Protein AF-A0A528HYB9-F1 (afdb_monomer_lite)

Structure (mmCIF, N/CA/C/O backbone):
data_AF-A0A528HYB9-F1
#
_entry.id   AF-A0A528HYB9-F1
#
loop_
_atom_site.group_PDB
_atom_site.id
_atom_site.type_symbol
_atom_site.label_atom_id
_atom_site.label_alt_id
_atom_site.label_comp_id
_atom_site.label_asym_id
_atom_site.label_entity_id
_atom_site.label_seq_id
_atom_site.pdbx_PDB_ins_code
_atom_site.Cartn_x
_atom_site.Cartn_y
_atom_site.Cartn_z
_atom_site.occupancy
_atom_site.B_iso_or_equiv
_atom_site.auth_seq_id
_atom_site.auth_comp_id
_atom_site.auth_asym_id
_atom_site.auth_atom_id
_atom_site.pdbx_PDB_model_num
ATOM 1 N N . ALA A 1 1 ? -0.956 10.270 -4.179 1.00 74.12 1 ALA A N 1
ATOM 2 C CA . ALA A 1 1 ? -0.539 8.974 -4.770 1.00 74.12 1 ALA A CA 1
ATOM 3 C C . ALA A 1 1 ? 0.519 9.146 -5.865 1.00 74.12 1 ALA A C 1
ATOM 5 O O . ALA A 1 1 ? 1.558 8.509 -5.765 1.00 74.12 1 ALA A O 1
ATOM 6 N N . MET A 1 2 ? 0.310 10.033 -6.850 1.00 81.62 2 MET A N 1
ATOM 7 C CA . MET A 1 2 ? 1.263 10.279 -7.949 1.00 81.62 2 MET A CA 1
ATOM 8 C C . MET A 1 2 ? 2.671 10.672 -7.475 1.00 81.62 2 MET A C 1
ATOM 10 O O . MET A 1 2 ? 3.641 10.051 -7.893 1.00 81.62 2 MET A O 1
ATOM 14 N N . ALA A 1 3 ? 2.786 11.638 -6.555 1.00 83.50 3 ALA A N 1
ATOM 15 C CA . ALA A 1 3 ? 4.084 12.037 -6.003 1.00 83.50 3 ALA A CA 1
ATOM 16 C C . ALA A 1 3 ? 4.825 10.857 -5.348 1.00 83.50 3 ALA A C 1
ATOM 18 O O . ALA A 1 3 ? 5.999 10.645 -5.628 1.00 83.50 3 ALA A O 1
ATOM 19 N N . LYS A 1 4 ? 4.120 10.034 -4.554 1.00 83.31 4 LYS A N 1
ATOM 20 C CA . LYS A 1 4 ? 4.694 8.820 -3.956 1.00 83.31 4 LYS A CA 1
ATOM 21 C C . LYS A 1 4 ? 5.158 7.840 -5.034 1.00 83.31 4 LYS A C 1
ATOM 23 O O . LYS A 1 4 ? 6.285 7.388 -4.972 1.00 83.31 4 LYS A O 1
ATOM 28 N N . ALA A 1 5 ? 4.337 7.562 -6.048 1.00 84.12 5 ALA A N 1
ATOM 29 C CA . ALA A 1 5 ? 4.722 6.666 -7.140 1.00 84.12 5 ALA A CA 1
ATOM 30 C C . ALA A 1 5 ? 5.989 7.145 -7.875 1.00 84.12 5 ALA A C 1
ATOM 32 O O . ALA A 1 5 ? 6.865 6.339 -8.179 1.00 84.12 5 ALA A O 1
ATOM 33 N N . LEU A 1 6 ? 6.118 8.456 -8.111 1.00 87.56 6 LEU A N 1
ATOM 34 C CA . LEU A 1 6 ? 7.319 9.042 -8.709 1.00 87.56 6 LEU A CA 1
ATOM 35 C C . LEU A 1 6 ? 8.544 8.906 -7.792 1.00 87.56 6 LEU A C 1
ATOM 37 O O . LEU A 1 6 ? 9.625 8.561 -8.267 1.00 87.56 6 LEU A O 1
ATOM 41 N N . MET A 1 7 ? 8.375 9.145 -6.488 1.00 91.31 7 MET A N 1
ATOM 42 C CA . MET A 1 7 ? 9.441 8.981 -5.495 1.00 91.31 7 MET A CA 1
ATOM 43 C C . MET A 1 7 ? 9.902 7.526 -5.391 1.00 91.31 7 MET A C 1
ATOM 45 O O . MET A 1 7 ? 11.100 7.278 -5.430 1.00 91.31 7 MET A O 1
ATOM 49 N N . GLU A 1 8 ? 8.979 6.566 -5.348 1.00 89.00 8 GLU A N 1
ATOM 50 C CA . GLU A 1 8 ? 9.296 5.130 -5.324 1.00 89.00 8 GLU A CA 1
ATOM 51 C C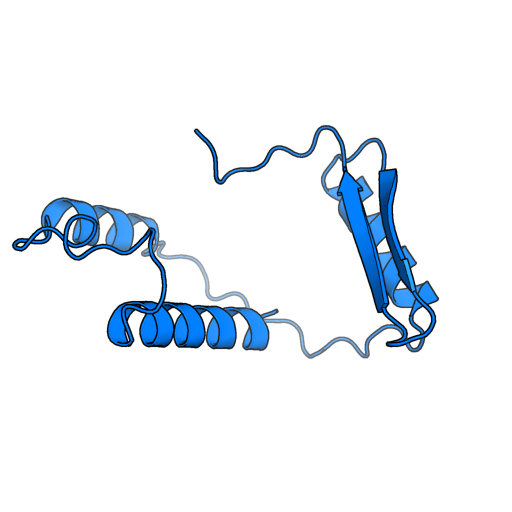 . GLU A 1 8 ? 10.039 4.704 -6.601 1.00 89.00 8 GLU A C 1
ATOM 53 O O . GLU A 1 8 ? 11.020 3.966 -6.536 1.00 89.00 8 GLU A O 1
ATOM 58 N N . ALA A 1 9 ? 9.645 5.224 -7.772 1.00 85.62 9 ALA A N 1
ATOM 59 C CA . ALA A 1 9 ? 10.355 4.965 -9.027 1.00 85.62 9 ALA A CA 1
ATOM 60 C C . ALA A 1 9 ? 11.780 5.547 -9.026 1.00 85.62 9 ALA A C 1
ATOM 62 O O . ALA A 1 9 ? 12.713 4.912 -9.526 1.00 85.62 9 ALA A O 1
ATOM 63 N N . ALA A 1 10 ? 11.967 6.744 -8.463 1.00 86.81 10 ALA A N 1
ATOM 64 C CA . ALA A 1 10 ? 13.289 7.337 -8.288 1.00 86.81 10 ALA A CA 1
ATOM 65 C C . ALA A 1 10 ? 14.135 6.521 -7.296 1.00 86.81 10 ALA A C 1
ATOM 67 O O . ALA A 1 10 ? 15.276 6.178 -7.610 1.00 86.81 10 ALA A O 1
ATOM 68 N N . GLN A 1 11 ? 13.556 6.146 -6.151 1.00 87.06 11 GLN A N 1
ATOM 69 C CA . GLN A 1 11 ? 14.202 5.333 -5.124 1.00 87.06 11 GLN A CA 1
ATOM 70 C C . GLN A 1 11 ? 14.650 3.985 -5.693 1.00 87.06 11 GLN A C 1
ATOM 72 O O . GLN A 1 11 ? 15.820 3.644 -5.562 1.00 87.06 11 GLN A O 1
ATOM 77 N N . ALA A 1 12 ? 13.783 3.270 -6.416 1.00 80.81 12 ALA A N 1
ATOM 78 C CA . ALA A 1 12 ? 14.125 1.992 -7.039 1.00 80.81 12 ALA A CA 1
ATOM 79 C C . ALA A 1 12 ? 15.338 2.100 -7.984 1.00 80.81 12 ALA A C 1
ATOM 81 O O . ALA A 1 12 ? 16.218 1.238 -7.966 1.00 80.81 12 ALA A O 1
ATOM 82 N N . ARG A 1 13 ? 15.432 3.179 -8.777 1.00 82.50 13 ARG A N 1
ATOM 83 C CA . ARG A 1 13 ? 16.572 3.412 -9.686 1.00 82.50 13 ARG A CA 1
ATOM 84 C C . ARG A 1 13 ? 17.856 3.739 -8.930 1.00 82.50 13 ARG A C 1
ATOM 86 O O . ARG A 1 13 ? 18.902 3.198 -9.274 1.00 82.50 13 ARG A O 1
ATOM 93 N N . VAL A 1 14 ? 17.785 4.598 -7.913 1.00 84.44 14 VAL A N 1
ATOM 94 C CA . VAL A 1 14 ? 18.946 4.929 -7.071 1.00 84.44 14 VAL A CA 1
ATOM 95 C C . VAL A 1 14 ? 19.452 3.681 -6.354 1.00 84.44 14 VAL A C 1
ATOM 97 O O . VAL A 1 14 ? 20.649 3.415 -6.370 1.00 84.44 14 VAL A O 1
ATOM 100 N N . THR A 1 15 ? 18.550 2.875 -5.794 1.00 76.69 15 THR A N 1
ATOM 101 C CA . THR A 1 15 ? 18.891 1.612 -5.134 1.00 76.69 15 THR A CA 1
ATOM 102 C C . THR A 1 15 ? 19.573 0.630 -6.090 1.00 76.69 15 THR A C 1
ATOM 104 O O . THR A 1 15 ? 20.587 0.043 -5.715 1.00 76.69 15 THR A O 1
ATOM 107 N N . ALA A 1 16 ? 19.076 0.493 -7.325 1.00 72.50 16 ALA A N 1
ATOM 108 C CA . ALA A 1 16 ? 19.701 -0.354 -8.342 1.00 72.50 16 ALA A CA 1
ATOM 109 C C . ALA A 1 16 ? 21.111 0.130 -8.730 1.00 72.50 16 ALA A C 1
ATOM 111 O O . ALA A 1 16 ? 22.023 -0.682 -8.860 1.00 72.50 16 ALA A O 1
ATOM 112 N N . LEU A 1 17 ? 21.310 1.445 -8.880 1.00 73.31 17 LEU A N 1
ATOM 113 C CA . LEU A 1 17 ? 22.616 2.032 -9.212 1.00 73.31 17 LEU A CA 1
ATOM 114 C C . LEU A 1 17 ? 23.625 1.928 -8.065 1.00 73.31 17 LEU A C 1
ATOM 116 O O . LEU A 1 17 ? 24.805 1.690 -8.306 1.00 73.31 17 LEU A O 1
ATOM 120 N N . ALA A 1 18 ? 23.168 2.116 -6.828 1.00 75.38 18 ALA A N 1
ATOM 121 C CA . ALA A 1 18 ? 24.019 2.084 -5.645 1.00 75.38 18 ALA A CA 1
ATOM 122 C C . ALA A 1 18 ? 24.452 0.661 -5.252 1.00 75.38 18 ALA A C 1
ATOM 124 O O . ALA A 1 18 ? 25.330 0.518 -4.406 1.00 75.38 18 ALA A O 1
ATOM 125 N N . GLY A 1 19 ? 23.824 -0.385 -5.811 1.00 65.75 19 GLY A N 1
ATOM 126 C CA . GLY A 1 19 ? 24.069 -1.776 -5.413 1.00 65.75 19 GLY A CA 1
ATOM 127 C C . GLY A 1 19 ? 23.774 -2.035 -3.930 1.00 65.75 19 GLY A C 1
ATOM 128 O O . GLY A 1 19 ? 24.332 -2.948 -3.337 1.00 65.75 19 GLY A O 1
ATOM 129 N N . ALA A 1 20 ? 22.935 -1.197 -3.314 1.00 60.03 20 ALA A N 1
ATOM 130 C CA . ALA A 1 20 ? 22.795 -1.100 -1.861 1.00 60.03 20 ALA A CA 1
ATOM 131 C C . ALA A 1 20 ? 21.885 -2.175 -1.242 1.00 60.03 20 ALA A C 1
ATOM 133 O O . ALA A 1 20 ? 21.642 -2.137 -0.036 1.00 60.03 20 ALA A O 1
ATOM 134 N N . ARG A 1 21 ? 21.356 -3.115 -2.038 1.00 55.97 21 ARG A N 1
ATOM 135 C CA . ARG A 1 21 ? 20.656 -4.285 -1.502 1.00 55.97 21 ARG A CA 1
ATOM 136 C C . ARG A 1 21 ? 21.393 -5.569 -1.840 1.00 55.97 21 ARG A C 1
ATOM 138 O O . ARG A 1 21 ? 21.785 -5.796 -2.978 1.00 55.97 21 ARG A O 1
ATOM 145 N N . GLU A 1 22 ? 21.476 -6.431 -0.839 1.00 55.78 22 GLU A N 1
ATOM 146 C CA . GLU A 1 22 ? 22.094 -7.754 -0.907 1.00 55.78 22 GLU A CA 1
ATOM 147 C C . GLU A 1 22 ? 21.276 -8.748 -1.759 1.00 55.78 22 GLU A C 1
ATOM 149 O O . GLU A 1 22 ? 21.826 -9.719 -2.265 1.00 55.78 22 GLU A O 1
ATOM 154 N N . ASP A 1 23 ? 19.981 -8.479 -1.993 1.00 57.09 23 ASP A N 1
ATOM 155 C CA . ASP A 1 23 ? 19.124 -9.227 -2.931 1.00 57.09 23 ASP A CA 1
ATOM 156 C C . ASP A 1 23 ? 19.267 -8.760 -4.395 1.00 57.09 23 ASP A C 1
ATOM 158 O O . ASP A 1 23 ? 18.932 -9.501 -5.319 1.00 57.09 23 ASP A O 1
ATOM 162 N N . ILE A 1 24 ? 19.844 -7.574 -4.626 1.00 53.16 24 ILE A N 1
ATOM 163 C CA . ILE A 1 24 ? 20.253 -7.069 -5.944 1.00 53.16 24 ILE A CA 1
ATOM 164 C C . ILE A 1 24 ? 21.753 -7.337 -6.092 1.00 53.16 24 ILE A C 1
ATOM 166 O O . ILE A 1 24 ? 22.583 -6.442 -6.241 1.00 53.16 24 ILE A O 1
ATOM 170 N N . THR A 1 25 ? 22.132 -8.611 -6.038 1.00 52.22 25 THR A N 1
ATOM 171 C CA . THR A 1 25 ? 23.462 -8.994 -6.513 1.00 52.22 25 THR A CA 1
ATOM 172 C C . THR A 1 25 ? 23.537 -8.738 -8.017 1.00 52.22 25 THR A C 1
ATOM 174 O O . THR A 1 25 ? 22.536 -8.792 -8.733 1.00 52.22 25 THR A O 1
ATOM 177 N N . ARG A 1 26 ? 24.748 -8.535 -8.542 1.00 49.94 26 ARG A N 1
ATOM 178 C CA . ARG A 1 26 ? 25.031 -8.552 -9.989 1.00 49.94 26 ARG A CA 1
ATOM 179 C C . ARG A 1 26 ? 24.452 -9.796 -10.705 1.00 49.94 26 ARG A C 1
ATOM 181 O O . ARG A 1 26 ? 24.328 -9.772 -11.915 1.00 49.94 26 ARG A O 1
ATOM 188 N N . ALA A 1 27 ? 24.056 -10.850 -9.983 1.00 52.34 27 ALA A N 1
ATOM 189 C CA . ALA A 1 27 ? 23.346 -12.012 -10.520 1.00 52.34 27 ALA A CA 1
ATOM 190 C C . ALA A 1 27 ? 21.849 -11.767 -10.833 1.00 52.34 27 ALA A C 1
ATOM 192 O O . ALA A 1 27 ? 21.305 -12.431 -11.710 1.00 52.34 27 ALA A O 1
ATOM 193 N N . ALA A 1 28 ? 21.184 -10.816 -10.162 1.00 52.88 28 ALA A N 1
ATOM 194 C CA . ALA A 1 28 ? 19.794 -10.418 -10.447 1.00 52.88 28 ALA A CA 1
ATOM 195 C C . ALA A 1 28 ? 19.676 -9.520 -11.692 1.00 52.88 28 ALA A C 1
ATOM 197 O O . ALA A 1 28 ? 18.602 -9.365 -12.274 1.00 52.88 28 ALA A O 1
ATOM 198 N N . TYR A 1 29 ? 20.800 -8.941 -12.103 1.00 52.41 29 TYR A N 1
ATOM 199 C CA . TYR A 1 29 ? 20.964 -8.221 -13.349 1.00 52.41 29 TYR A CA 1
ATOM 200 C C . TYR A 1 29 ? 21.775 -9.107 -14.299 1.00 52.41 29 TYR A C 1
ATOM 202 O O . TYR A 1 29 ? 23.001 -8.993 -14.307 1.00 52.41 29 TYR A O 1
ATOM 210 N N . PRO A 1 30 ? 21.143 -10.022 -15.065 1.00 56.53 30 PRO A N 1
ATOM 211 C CA . PRO A 1 30 ? 21.886 -10.829 -16.025 1.00 56.53 30 PRO A CA 1
ATOM 212 C C . PRO A 1 30 ? 22.720 -9.894 -16.905 1.00 56.53 30 PRO A C 1
ATOM 214 O O . PRO A 1 30 ? 22.230 -8.837 -17.312 1.00 56.53 30 PRO A O 1
ATOM 217 N N . GLU A 1 31 ? 23.976 -10.265 -17.194 1.00 54.75 31 GLU A N 1
ATOM 218 C CA . GLU A 1 31 ? 24.874 -9.467 -18.052 1.00 54.75 31 GLU A CA 1
ATOM 219 C C . GLU A 1 31 ? 24.180 -9.047 -19.358 1.00 54.75 31 GLU A C 1
ATOM 221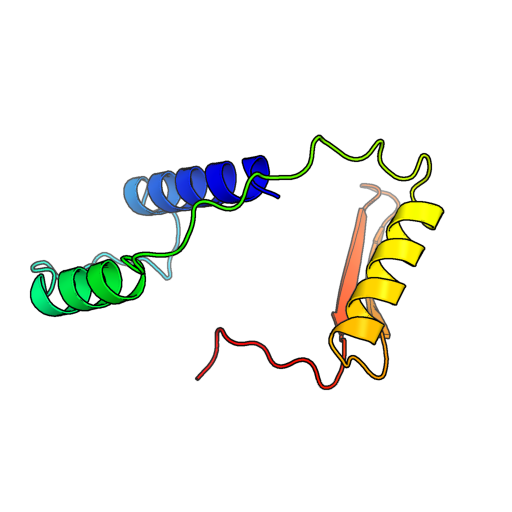 O O . GLU A 1 31 ? 24.510 -8.023 -19.956 1.00 54.75 31 GLU A O 1
ATOM 226 N N . TRP A 1 32 ? 23.195 -9.845 -19.777 1.00 52.72 32 TRP A N 1
ATOM 227 C CA . TRP A 1 32 ? 22.305 -9.607 -20.891 1.00 52.72 32 TRP A CA 1
ATOM 228 C C . TRP A 1 32 ? 20.856 -9.599 -20.409 1.00 52.72 32 TRP A C 1
ATOM 230 O O . TRP A 1 32 ? 20.303 -10.622 -20.015 1.00 52.72 32 TRP A O 1
ATOM 240 N N . TYR A 1 33 ? 20.216 -8.438 -20.481 1.00 62.00 33 TYR A N 1
ATOM 241 C CA . TYR A 1 33 ? 18.772 -8.340 -20.301 1.00 62.00 33 TYR A CA 1
ATOM 242 C C . TYR A 1 33 ? 18.050 -9.026 -21.449 1.00 62.00 33 TYR A C 1
ATOM 244 O O . TYR A 1 33 ? 18.335 -8.728 -22.615 1.00 62.00 33 TYR A O 1
ATOM 252 N N . ASP A 1 34 ? 17.049 -9.846 -21.130 1.00 70.50 34 ASP A N 1
ATOM 253 C CA . ASP A 1 34 ? 16.085 -10.286 -22.127 1.00 70.50 34 ASP A CA 1
ATOM 254 C C . ASP A 1 34 ? 15.240 -9.082 -22.566 1.00 70.50 34 ASP A C 1
ATOM 256 O O . ASP A 1 34 ? 14.279 -8.654 -21.917 1.00 70.50 34 ASP A O 1
ATOM 260 N N . ARG A 1 35 ? 15.657 -8.482 -23.682 1.00 72.12 35 ARG A N 1
ATOM 261 C CA . ARG A 1 35 ? 14.968 -7.342 -24.287 1.00 72.12 35 ARG A CA 1
ATOM 262 C C . ARG A 1 35 ? 13.538 -7.706 -24.687 1.00 72.12 35 ARG A C 1
ATOM 264 O O . ARG A 1 35 ? 12.689 -6.821 -24.671 1.00 72.12 35 ARG A O 1
ATOM 271 N N . VAL A 1 36 ? 13.264 -8.976 -24.990 1.00 76.44 36 VAL A N 1
ATOM 272 C CA . VAL A 1 36 ? 11.934 -9.454 -25.379 1.00 76.44 36 VAL A CA 1
ATOM 273 C C . VAL A 1 36 ? 10.998 -9.490 -24.173 1.00 76.44 36 VAL A C 1
ATOM 275 O O . VAL A 1 36 ? 9.871 -9.004 -24.287 1.00 76.44 36 VAL A O 1
ATOM 278 N N . ASP A 1 37 ? 11.450 -9.971 -23.009 1.00 77.44 37 ASP A N 1
ATOM 279 C CA . ASP A 1 37 ? 10.646 -9.925 -21.772 1.00 77.44 37 ASP A CA 1
ATOM 280 C C . ASP A 1 37 ? 10.354 -8.476 -21.352 1.00 77.44 37 ASP A C 1
ATOM 282 O O . ASP A 1 37 ? 9.205 -8.101 -21.098 1.00 77.44 37 ASP A O 1
ATOM 286 N N . LEU A 1 38 ? 11.376 -7.611 -21.375 1.00 77.00 38 LEU A N 1
ATOM 287 C CA . LEU A 1 38 ? 11.206 -6.192 -21.050 1.00 77.00 38 LEU A CA 1
ATOM 288 C C . LEU A 1 38 ? 10.249 -5.482 -22.013 1.00 77.00 38 LEU A C 1
ATOM 290 O O . LEU A 1 38 ? 9.407 -4.697 -21.571 1.00 77.00 38 LEU A O 1
ATOM 294 N N . ASP A 1 39 ? 10.349 -5.748 -23.314 1.00 80.88 39 ASP A N 1
ATOM 295 C CA . ASP A 1 39 ? 9.442 -5.168 -24.302 1.00 80.88 39 ASP A CA 1
ATOM 296 C C . ASP A 1 39 ? 8.020 -5.718 -24.166 1.00 80.88 39 ASP A C 1
ATOM 298 O O . ASP A 1 39 ? 7.059 -4.964 -24.322 1.00 80.88 39 ASP A O 1
ATOM 302 N N . THR A 1 40 ? 7.865 -6.990 -23.798 1.00 81.56 40 THR A N 1
ATOM 303 C CA . THR A 1 40 ? 6.556 -7.599 -23.521 1.00 81.56 40 THR A CA 1
ATOM 304 C C . THR A 1 40 ? 5.883 -6.932 -22.321 1.00 81.56 40 THR A C 1
ATOM 306 O O . THR A 1 40 ? 4.728 -6.511 -22.425 1.00 81.56 40 THR A O 1
ATOM 309 N N . ARG A 1 41 ? 6.617 -6.709 -21.222 1.00 77.94 41 ARG A N 1
ATOM 310 C CA . ARG A 1 41 ? 6.111 -5.958 -20.058 1.00 77.94 41 ARG A CA 1
ATOM 311 C C . ARG A 1 41 ? 5.802 -4.501 -20.394 1.00 77.94 41 ARG A C 1
ATOM 313 O O . ARG A 1 41 ? 4.782 -3.966 -19.966 1.00 77.94 41 ARG A O 1
ATOM 320 N N . ARG A 1 42 ? 6.647 -3.829 -21.185 1.00 81.56 42 ARG A N 1
ATOM 321 C CA . ARG A 1 42 ? 6.357 -2.457 -21.643 1.00 81.56 42 ARG A CA 1
ATOM 322 C C . ARG A 1 42 ? 5.057 -2.409 -22.431 1.00 81.56 42 ARG A C 1
ATOM 324 O O . ARG A 1 42 ? 4.240 -1.532 -22.173 1.00 81.56 42 ARG A O 1
ATOM 331 N N . ARG A 1 43 ? 4.840 -3.364 -23.338 1.00 80.88 43 ARG A N 1
ATOM 332 C CA . ARG A 1 43 ? 3.597 -3.468 -24.110 1.00 80.88 43 ARG A CA 1
ATOM 333 C C . ARG A 1 43 ? 2.383 -3.728 -23.220 1.00 80.88 43 ARG A C 1
ATOM 335 O O . ARG A 1 43 ? 1.348 -3.128 -23.475 1.00 80.88 43 ARG A O 1
ATOM 342 N N . SER A 1 44 ? 2.498 -4.511 -22.141 1.00 77.00 44 SER A N 1
ATOM 343 C CA . SER A 1 44 ? 1.376 -4.688 -21.201 1.00 77.00 44 SER A CA 1
ATOM 344 C C . SER A 1 44 ? 0.998 -3.408 -20.445 1.00 77.00 44 SER A C 1
ATOM 346 O O . SER A 1 44 ? -0.151 -3.262 -20.039 1.00 77.00 44 SER A O 1
ATOM 348 N N . PHE A 1 45 ? 1.931 -2.461 -20.283 1.00 74.31 45 PHE A N 1
ATOM 349 C CA . PHE A 1 45 ? 1.639 -1.123 -19.747 1.00 74.31 45 PHE A CA 1
ATOM 350 C C . PHE A 1 45 ? 1.212 -0.113 -20.825 1.00 74.31 45 PHE A C 1
ATOM 352 O O . PHE A 1 45 ? 0.654 0.933 -20.496 1.00 74.31 45 PHE A O 1
ATOM 359 N N . GLN A 1 46 ? 1.436 -0.416 -22.106 1.00 73.50 46 GLN A N 1
ATOM 360 C CA . GLN A 1 46 ? 0.932 0.358 -23.242 1.00 73.50 46 GLN A CA 1
ATOM 361 C C . GLN A 1 46 ? -0.515 -0.044 -23.541 1.00 73.50 46 GLN A C 1
ATOM 363 O O . GLN A 1 46 ? -0.827 -0.627 -24.577 1.00 73.50 46 GLN A O 1
ATOM 368 N N . VAL A 1 47 ? -1.423 0.275 -22.625 1.00 60.44 47 VAL A N 1
ATOM 369 C CA . VAL A 1 47 ? -2.852 0.262 -22.941 1.00 60.44 47 VAL A CA 1
ATOM 370 C C . VAL A 1 47 ? -3.159 1.572 -23.677 1.00 60.44 47 VAL A C 1
ATOM 372 O O . VAL A 1 47 ? -2.846 2.636 -23.137 1.00 60.44 47 VAL A O 1
ATOM 375 N N . PRO A 1 48 ? -3.790 1.558 -24.869 1.00 61.09 48 PRO A N 1
ATOM 376 C CA . PRO A 1 48 ? -4.430 2.749 -25.412 1.00 61.09 48 PRO A CA 1
ATOM 377 C C . PRO A 1 48 ? -5.676 3.015 -24.559 1.00 61.09 48 PRO A C 1
ATOM 379 O O . PRO A 1 48 ? -6.786 2.603 -24.882 1.00 61.09 48 PRO A O 1
ATOM 382 N N . GLY A 1 49 ? -5.462 3.595 -23.382 1.00 57.59 49 GLY A N 1
ATOM 383 C CA . GLY A 1 49 ? -6.487 3.864 -22.386 1.00 57.59 49 GLY A CA 1
ATOM 384 C C . GLY A 1 49 ? -6.683 5.362 -22.256 1.00 57.59 49 GLY A C 1
ATOM 385 O O . GLY A 1 49 ? -5.713 6.099 -22.091 1.00 57.59 49 GLY A O 1
ATOM 386 N N . ASN A 1 50 ? -7.937 5.800 -22.350 1.00 62.41 50 ASN A N 1
ATOM 387 C CA . ASN A 1 50 ? -8.358 7.189 -22.190 1.00 62.41 50 ASN A CA 1
ATOM 388 C C . ASN A 1 50 ? -7.630 7.842 -21.012 1.00 62.41 50 ASN A C 1
ATOM 390 O O . ASN A 1 50 ? -7.719 7.352 -19.885 1.00 62.41 50 ASN A O 1
ATOM 394 N N . ALA A 1 51 ? -6.915 8.937 -21.279 1.00 68.94 51 ALA A N 1
ATOM 395 C CA . ALA A 1 51 ? -6.268 9.722 -20.241 1.00 68.94 51 ALA A CA 1
ATOM 396 C C . ALA A 1 51 ? -7.313 10.102 -19.183 1.00 68.94 51 ALA A C 1
ATOM 398 O O . ALA A 1 51 ? -8.225 10.885 -19.445 1.00 68.94 51 ALA A O 1
ATOM 399 N N . ALA A 1 52 ? -7.207 9.509 -17.996 1.00 72.25 52 ALA A N 1
ATOM 400 C CA . ALA A 1 52 ? -8.054 9.867 -16.876 1.00 72.25 52 ALA A CA 1
ATOM 401 C C . ALA A 1 52 ? -7.478 11.129 -16.236 1.00 72.25 52 ALA A C 1
ATOM 403 O O . ALA A 1 52 ? -6.331 11.139 -15.783 1.00 72.25 52 ALA A O 1
ATOM 404 N N . THR A 1 53 ? -8.264 12.202 -16.201 1.00 78.31 53 THR A N 1
ATOM 405 C CA . THR A 1 53 ? -7.897 13.389 -15.435 1.00 78.31 53 THR A CA 1
ATOM 406 C C . THR A 1 53 ? -7.858 13.011 -13.963 1.00 78.31 53 THR A C 1
ATOM 408 O O . THR A 1 53 ? -8.851 12.544 -13.403 1.00 78.31 53 THR A O 1
ATOM 411 N N . LEU A 1 54 ? -6.698 13.197 -13.336 1.00 72.88 54 LEU A N 1
ATOM 412 C CA . LEU A 1 54 ? -6.595 13.061 -11.893 1.00 72.88 54 LEU A CA 1
ATOM 413 C C . LEU A 1 54 ? -7.486 14.134 -11.255 1.00 72.88 54 LEU A C 1
ATOM 415 O O . LEU A 1 54 ? -7.390 15.300 -11.651 1.00 72.88 54 LEU A O 1
ATOM 419 N N . PRO A 1 55 ? -8.360 13.774 -10.302 1.00 71.56 55 PRO A N 1
ATOM 420 C CA . PRO A 1 55 ? -9.117 14.775 -9.572 1.00 71.56 55 PRO A CA 1
ATOM 421 C C . PRO A 1 55 ? -8.141 15.743 -8.896 1.00 71.56 55 PRO A C 1
ATOM 423 O O . PRO A 1 55 ? -7.053 15.338 -8.477 1.00 71.56 55 PRO A O 1
ATOM 426 N N . ALA A 1 56 ? -8.532 17.017 -8.802 1.00 71.75 56 ALA A N 1
ATOM 427 C CA . ALA A 1 56 ? -7.795 17.993 -8.007 1.00 71.75 56 ALA A CA 1
ATOM 428 C C . ALA A 1 56 ? -7.583 17.434 -6.598 1.00 71.75 56 ALA A C 1
ATOM 430 O O . ALA A 1 56 ? -8.444 16.691 -6.114 1.00 71.75 56 ALA A O 1
ATOM 431 N N . ASP A 1 57 ? -6.456 17.777 -5.965 1.00 66.19 57 ASP A N 1
ATOM 432 C CA . ASP A 1 57 ? -6.156 17.343 -4.602 1.00 66.19 57 ASP A CA 1
ATOM 433 C C . ASP A 1 57 ? -7.381 17.610 -3.724 1.00 66.19 57 ASP A C 1
ATOM 435 O O . ASP A 1 57 ? -7.723 18.751 -3.409 1.00 66.19 57 ASP A O 1
ATOM 439 N N . SER A 1 58 ? -8.101 16.540 -3.383 1.00 59.62 58 SER A N 1
ATOM 440 C CA . SER A 1 58 ? -9.234 16.631 -2.482 1.00 59.62 58 SER A CA 1
ATOM 441 C C . SER A 1 58 ? -8.672 17.163 -1.177 1.00 59.62 58 SER A C 1
ATOM 443 O O . SER A 1 58 ? -7.756 16.532 -0.641 1.00 59.62 58 SER A O 1
ATOM 445 N N . VAL A 1 59 ? -9.180 18.306 -0.699 1.00 60.09 59 VAL A N 1
ATOM 446 C CA . VAL A 1 59 ? -8.825 18.864 0.612 1.00 60.09 59 VAL A CA 1
ATOM 447 C C . VAL A 1 59 ? -8.932 17.723 1.612 1.00 60.09 59 VAL A C 1
ATOM 449 O O . VAL A 1 59 ? -10.015 17.196 1.868 1.00 60.09 59 VAL A O 1
ATOM 452 N N . GLY A 1 60 ? -7.765 17.236 2.029 1.00 60.03 60 GLY A N 1
ATOM 453 C CA . GLY A 1 60 ? -7.665 15.964 2.716 1.00 60.03 60 GLY A CA 1
ATOM 454 C C . GLY A 1 60 ? -8.351 16.034 4.077 1.00 60.03 60 GLY A C 1
ATOM 455 O O . GLY A 1 60 ? -8.553 17.125 4.613 1.00 60.03 60 GLY A O 1
ATOM 456 N N . PRO A 1 61 ? -8.671 14.881 4.677 1.00 59.78 61 PRO A N 1
ATOM 457 C CA . PRO A 1 61 ? -9.215 14.849 6.025 1.00 59.78 61 PRO A CA 1
ATOM 458 C C . PRO A 1 61 ? -8.277 15.599 6.990 1.00 59.78 61 PRO A C 1
ATOM 460 O O . PRO A 1 61 ? -7.058 15.396 6.969 1.00 59.78 61 PRO A O 1
ATOM 463 N N . THR A 1 62 ? -8.839 16.501 7.796 1.00 72.44 62 THR A N 1
ATOM 464 C CA . THR A 1 62 ? -8.111 17.482 8.623 1.00 72.44 62 THR A CA 1
ATOM 465 C C . THR A 1 62 ? -7.396 16.866 9.828 1.00 72.44 62 THR A C 1
ATOM 467 O O . THR A 1 62 ? -6.518 17.505 10.401 1.00 72.44 62 THR A O 1
ATOM 470 N N . SER A 1 63 ? -7.712 15.617 10.194 1.00 84.75 63 SER A N 1
ATOM 471 C CA . SER A 1 63 ? -7.110 14.905 11.331 1.00 84.75 63 SER A CA 1
ATOM 472 C C . SER A 1 63 ? -6.666 13.481 10.979 1.00 84.75 63 SER A C 1
ATOM 474 O O . SER A 1 63 ? -7.200 12.855 10.060 1.00 84.75 63 SER A O 1
ATOM 476 N N . GLY A 1 64 ? -5.720 12.929 11.748 1.00 84.25 64 GLY A N 1
ATOM 477 C CA . GLY A 1 64 ? -5.277 11.536 11.600 1.00 84.25 64 GLY A CA 1
ATOM 478 C C . GLY A 1 64 ? -6.423 10.522 11.709 1.00 84.25 64 GLY A C 1
ATOM 479 O O . GLY A 1 64 ? -6.498 9.606 10.896 1.00 84.25 64 GLY A O 1
ATOM 480 N N . ALA A 1 65 ? -7.367 10.744 12.630 1.00 87.88 65 ALA A N 1
ATOM 481 C CA . ALA A 1 65 ? -8.549 9.894 12.797 1.00 87.88 65 ALA A CA 1
ATOM 482 C C . ALA A 1 65 ? -9.430 9.878 11.538 1.00 87.88 65 ALA A C 1
ATOM 484 O O . ALA A 1 65 ? -9.741 8.818 11.006 1.00 87.88 65 ALA A O 1
ATOM 485 N N . SER A 1 66 ? -9.732 11.056 10.981 1.00 86.88 66 SER A N 1
ATOM 486 C CA . SER A 1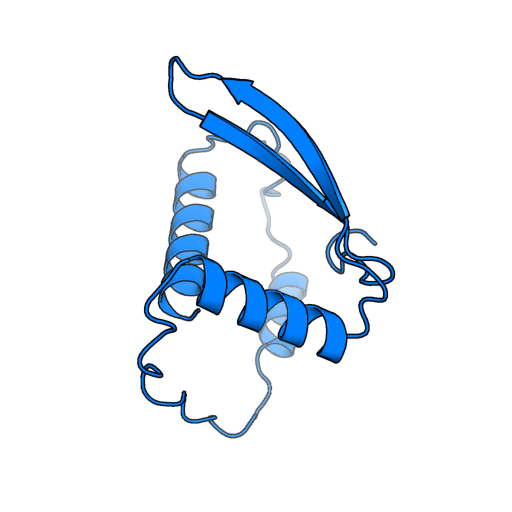 66 ? -10.542 11.154 9.759 1.00 86.88 66 SER A CA 1
ATOM 487 C C . SER A 1 66 ? -9.864 10.517 8.533 1.00 86.88 66 SER A C 1
ATOM 489 O O . SER A 1 66 ? -10.537 9.967 7.660 1.00 86.88 66 SER A O 1
ATOM 491 N N . LYS A 1 67 ? -8.523 10.526 8.477 1.00 85.81 67 LYS A N 1
ATOM 492 C CA . LYS A 1 67 ? -7.756 9.790 7.457 1.00 85.81 67 LYS A CA 1
ATOM 493 C C . LYS A 1 67 ? -7.853 8.281 7.659 1.00 85.81 67 LYS A C 1
ATOM 495 O O . LYS A 1 67 ? -8.035 7.560 6.680 1.00 85.81 67 LYS A O 1
ATOM 500 N N . LEU A 1 68 ? -7.744 7.812 8.901 1.00 90.06 68 LEU A N 1
ATOM 501 C CA . LEU A 1 68 ? -7.875 6.395 9.227 1.00 90.06 68 LEU A CA 1
ATOM 502 C C . LEU A 1 68 ? -9.262 5.869 8.839 1.00 90.06 68 LEU A C 1
ATOM 504 O O . LEU A 1 68 ? -9.347 4.842 8.169 1.00 90.06 68 LEU A O 1
ATOM 508 N N . ASP A 1 69 ? -10.327 6.608 9.147 1.00 90.44 69 ASP A N 1
ATOM 509 C CA . ASP A 1 69 ? -11.694 6.237 8.764 1.00 90.44 69 ASP A CA 1
ATOM 510 C C . ASP A 1 69 ? -11.854 6.103 7.245 1.00 90.44 69 ASP A C 1
ATOM 512 O O . ASP A 1 69 ? -12.430 5.127 6.755 1.00 90.44 69 ASP A O 1
ATOM 516 N N . ALA A 1 70 ? -11.294 7.041 6.475 1.00 88.81 70 ALA A N 1
ATOM 517 C CA . ALA A 1 70 ? -11.312 6.973 5.015 1.00 88.81 70 ALA A CA 1
ATOM 518 C C . ALA A 1 70 ? -10.567 5.733 4.478 1.00 88.81 70 ALA A C 1
ATOM 520 O O . ALA A 1 70 ? -11.022 5.094 3.520 1.00 88.81 70 ALA A O 1
ATOM 521 N N . VAL A 1 71 ? -9.450 5.352 5.110 1.00 89.75 71 VAL A N 1
ATOM 522 C CA . VAL A 1 71 ? -8.706 4.128 4.774 1.00 89.75 71 VAL A CA 1
ATOM 523 C C . VAL A 1 71 ? -9.524 2.883 5.114 1.00 89.75 71 VAL A C 1
ATOM 525 O O . VAL A 1 71 ? -9.655 2.004 4.264 1.00 89.75 71 VAL A O 1
ATOM 528 N N . LEU A 1 72 ? -10.136 2.817 6.298 1.00 92.50 72 LEU A N 1
ATOM 529 C CA . LEU A 1 72 ? -10.977 1.688 6.711 1.00 92.50 72 LEU A CA 1
ATOM 530 C C . LEU A 1 72 ? -12.179 1.499 5.774 1.00 92.50 72 LEU A C 1
ATOM 532 O O . LEU A 1 72 ? -12.484 0.375 5.368 1.00 92.50 72 LEU A O 1
ATOM 536 N N . GLN A 1 73 ? -12.823 2.592 5.358 1.00 92.31 73 GLN A N 1
ATOM 537 C CA . GLN A 1 73 ? -13.890 2.541 4.355 1.00 92.31 73 GLN A CA 1
ATOM 538 C C . GLN A 1 73 ? -13.383 2.029 3.004 1.00 92.31 73 GLN A C 1
ATOM 540 O O . GLN A 1 73 ? -14.073 1.250 2.345 1.00 92.31 73 GLN A O 1
ATOM 545 N N . SER A 1 74 ? -12.182 2.439 2.594 1.00 91.00 74 SER A N 1
ATOM 546 C CA . SER A 1 74 ? -11.567 1.984 1.344 1.00 91.00 74 SER A CA 1
ATOM 547 C C . SER A 1 74 ? -11.223 0.492 1.390 1.00 91.00 74 SER A C 1
ATOM 549 O O . SER A 1 74 ? -11.544 -0.223 0.444 1.00 91.00 74 SER A O 1
ATOM 551 N N . LEU A 1 75 ? -10.669 -0.002 2.504 1.00 92.50 75 LEU A N 1
ATOM 552 C CA . LEU A 1 75 ? -10.412 -1.431 2.721 1.00 92.50 75 LEU A CA 1
ATOM 553 C C . LEU A 1 75 ? -11.707 -2.245 2.634 1.00 92.50 75 LEU A C 1
ATOM 555 O O . LEU A 1 75 ? -11.763 -3.246 1.920 1.00 92.50 75 LEU A O 1
ATOM 559 N N . LYS A 1 76 ? -12.774 -1.773 3.287 1.00 93.38 76 LYS A N 1
ATOM 560 C CA . LYS A 1 76 ? -14.092 -2.414 3.225 1.00 93.38 76 LYS A CA 1
ATOM 561 C C . LYS A 1 76 ? -14.641 -2.461 1.796 1.00 93.38 76 LYS A C 1
ATOM 563 O O . LYS A 1 76 ? -15.126 -3.503 1.366 1.00 93.38 76 LYS A O 1
ATOM 568 N N . ARG A 1 77 ? -14.542 -1.360 1.038 1.00 93.69 77 ARG A N 1
ATOM 569 C CA . ARG A 1 77 ? -14.960 -1.309 -0.380 1.00 93.69 77 ARG A CA 1
ATOM 570 C C . ARG A 1 77 ? -14.134 -2.237 -1.271 1.00 93.69 77 ARG A C 1
ATOM 572 O O . ARG A 1 77 ? -14.677 -2.782 -2.222 1.00 93.69 77 ARG A O 1
ATOM 579 N N . ALA A 1 78 ? -12.857 -2.436 -0.950 1.00 90.88 78 ALA A N 1
ATOM 580 C CA . ALA A 1 78 ? -11.983 -3.383 -1.638 1.00 90.88 78 ALA A CA 1
ATOM 581 C C . ALA A 1 78 ? -12.286 -4.856 -1.294 1.00 90.88 78 ALA A C 1
ATOM 583 O O . ALA A 1 78 ? -11.672 -5.752 -1.867 1.00 90.88 78 ALA A O 1
ATOM 584 N N . GLY A 1 79 ? -13.226 -5.118 -0.378 1.00 94.00 79 GLY A N 1
ATOM 585 C CA . GLY A 1 79 ? -13.634 -6.465 0.014 1.00 94.00 79 GLY A CA 1
ATOM 586 C C . GLY A 1 79 ? -12.922 -7.009 1.251 1.00 94.00 79 GLY A C 1
ATOM 587 O O . GLY A 1 79 ? -13.097 -8.185 1.564 1.00 94.00 79 GLY A O 1
ATOM 588 N N . ALA A 1 80 ? -12.151 -6.187 1.975 1.00 94.44 80 ALA A N 1
ATOM 589 C CA . ALA A 1 80 ? -11.613 -6.594 3.268 1.00 94.44 80 ALA A CA 1
ATOM 590 C C . ALA A 1 80 ? -12.757 -6.854 4.263 1.00 94.44 80 ALA A C 1
ATOM 592 O O . ALA A 1 80 ? -13.666 -6.036 4.424 1.00 94.44 80 ALA A O 1
ATOM 593 N N . GLN A 1 81 ? -12.685 -7.985 4.956 1.00 94.88 81 GLN A N 1
ATOM 594 C CA . GLN A 1 81 ? -13.615 -8.386 6.011 1.00 94.88 81 GLN A CA 1
ATOM 595 C C . GLN A 1 81 ? -13.208 -7.829 7.377 1.00 94.88 81 GLN A C 1
ATOM 597 O O . GLN A 1 81 ? -14.059 -7.614 8.236 1.00 94.88 81 GLN A O 1
ATOM 602 N N . ALA A 1 82 ? -11.913 -7.583 7.572 1.00 93.25 82 ALA A N 1
ATOM 603 C CA . ALA A 1 82 ? -11.365 -7.015 8.793 1.00 93.25 82 ALA A CA 1
ATOM 604 C C . ALA A 1 82 ? -10.113 -6.181 8.492 1.00 93.25 82 ALA A C 1
ATOM 606 O O . ALA A 1 82 ? -9.495 -6.328 7.439 1.00 93.25 82 ALA A O 1
ATOM 607 N N . ALA A 1 83 ? -9.733 -5.333 9.446 1.00 94.06 83 ALA A N 1
ATOM 608 C CA . ALA A 1 83 ? -8.448 -4.644 9.497 1.00 94.06 83 ALA A CA 1
ATOM 609 C C . ALA A 1 83 ? -7.842 -4.900 10.884 1.00 94.06 83 ALA A C 1
ATOM 611 O O . ALA A 1 83 ? -8.243 -4.286 11.870 1.00 94.06 83 ALA A O 1
ATOM 612 N N . LEU A 1 84 ? -6.936 -5.872 10.968 1.00 94.00 84 LEU A N 1
ATOM 613 C CA . LEU A 1 84 ? -6.314 -6.318 12.212 1.00 94.00 84 LEU A CA 1
ATOM 614 C C . LEU A 1 84 ? -4.979 -5.600 12.398 1.00 94.00 84 LEU A C 1
ATOM 616 O O . LEU A 1 84 ? -4.117 -5.661 11.521 1.00 94.00 84 LEU A O 1
ATOM 620 N N . VAL A 1 85 ? -4.800 -4.951 13.544 1.00 94.19 85 VAL A N 1
ATOM 621 C CA . VAL A 1 85 ? -3.541 -4.299 13.917 1.00 94.19 85 VAL A CA 1
ATOM 622 C C . VAL A 1 85 ? -2.798 -5.213 14.880 1.00 94.19 85 VAL A C 1
ATOM 624 O O . VAL A 1 85 ? -3.314 -5.546 15.944 1.00 94.19 85 VAL A O 1
ATOM 627 N N . VAL A 1 86 ? -1.590 -5.616 14.501 1.00 95.00 86 VAL A N 1
ATOM 628 C CA . VAL A 1 86 ? -0.688 -6.413 15.333 1.00 95.00 86 VAL A CA 1
ATOM 629 C C . VAL A 1 86 ? 0.481 -5.519 15.746 1.00 95.00 86 VAL A C 1
ATOM 631 O O . VAL A 1 86 ? 1.310 -5.194 14.893 1.00 95.00 86 VAL A O 1
ATOM 634 N N . PRO A 1 87 ? 0.562 -5.091 17.016 1.00 94.88 87 PRO A N 1
ATOM 635 C CA . PRO A 1 87 ? 1.715 -4.351 17.516 1.00 94.88 87 PRO A CA 1
ATOM 636 C C . PRO A 1 87 ? 2.971 -5.223 17.444 1.00 94.88 87 PRO A C 1
ATOM 638 O O . PRO A 1 87 ? 2.957 -6.371 17.887 1.00 94.88 87 PRO A O 1
ATOM 641 N N . LEU A 1 88 ? 4.045 -4.691 16.863 1.00 95.31 88 LEU A N 1
ATOM 642 C CA . LEU A 1 88 ? 5.348 -5.356 16.772 1.00 95.31 88 LEU A CA 1
ATOM 643 C C . LEU A 1 88 ? 6.382 -4.708 17.693 1.00 95.31 88 LEU A C 1
ATOM 645 O O . LEU A 1 88 ? 7.259 -5.397 18.206 1.00 95.31 88 LEU A O 1
ATOM 649 N N . HIS A 1 89 ? 6.289 -3.394 17.888 1.00 94.69 89 HIS A N 1
ATOM 650 C CA . HIS A 1 89 ? 7.172 -2.641 18.766 1.00 94.69 89 HIS A CA 1
ATOM 651 C C . HIS A 1 89 ? 6.480 -1.366 19.244 1.00 94.69 89 HIS A C 1
ATOM 653 O O . HIS A 1 89 ? 5.774 -0.735 18.462 1.00 94.69 89 HIS A O 1
ATOM 659 N N . SER A 1 90 ? 6.731 -1.003 20.497 1.00 94.25 90 SER A N 1
ATOM 660 C CA . SER A 1 90 ? 6.321 0.252 21.119 1.00 94.25 90 SER A CA 1
ATOM 661 C C . SER A 1 90 ? 7.485 0.713 21.989 1.00 94.25 90 SER A C 1
ATOM 663 O O . SER A 1 90 ? 7.967 -0.053 22.832 1.00 94.25 90 SER A O 1
ATOM 665 N N . SER A 1 91 ? 7.981 1.920 21.738 1.00 93.56 91 SER A N 1
ATOM 666 C CA . SER A 1 91 ? 9.024 2.557 22.537 1.00 93.56 91 SER A CA 1
ATOM 667 C C . SER A 1 91 ? 8.721 4.036 22.681 1.00 93.56 91 SER A C 1
ATOM 669 O O . SER A 1 91 ? 8.250 4.667 21.742 1.00 93.56 91 SER A O 1
ATOM 671 N N . THR A 1 92 ? 9.031 4.583 23.853 1.00 91.94 92 THR A N 1
ATOM 672 C CA . THR A 1 92 ? 8.980 6.022 24.133 1.00 91.94 92 THR A CA 1
ATOM 673 C C . THR A 1 92 ? 10.346 6.698 23.972 1.00 91.94 92 THR A C 1
ATOM 675 O O . THR A 1 92 ? 10.446 7.908 24.158 1.00 91.94 92 THR A O 1
ATOM 678 N N . ASP A 1 93 ? 11.403 5.933 23.668 1.00 89.12 93 ASP A N 1
ATOM 679 C CA . ASP A 1 93 ? 12.755 6.443 23.412 1.00 89.12 93 ASP A CA 1
ATOM 680 C C . ASP A 1 93 ? 13.531 5.536 22.424 1.00 89.12 93 ASP A C 1
ATOM 682 O O . ASP A 1 93 ? 13.997 4.457 22.809 1.00 89.12 93 ASP A O 1
ATOM 686 N N . PRO A 1 94 ? 13.650 5.913 21.135 1.00 85.31 94 PRO A N 1
ATOM 687 C CA . PRO A 1 94 ? 12.877 6.965 20.467 1.00 85.31 94 PRO A CA 1
ATOM 688 C C . PRO A 1 94 ? 11.377 6.627 20.434 1.00 85.31 94 PRO A C 1
ATOM 690 O O . PRO A 1 94 ? 11.012 5.453 20.456 1.00 85.31 94 PRO A O 1
ATOM 693 N N . ASP A 1 95 ? 10.523 7.651 20.345 1.00 92.62 95 ASP A N 1
ATOM 694 C CA . ASP A 1 95 ? 9.063 7.500 20.225 1.00 92.62 95 ASP A CA 1
ATOM 695 C C . ASP A 1 95 ? 8.691 6.860 18.875 1.00 92.62 95 ASP A C 1
ATOM 697 O O . ASP A 1 95 ? 8.606 7.534 17.842 1.00 92.62 95 ASP A O 1
ATOM 701 N N . ILE A 1 96 ? 8.584 5.528 18.864 1.00 94.62 96 ILE A N 1
ATOM 702 C CA . ILE A 1 96 ? 8.365 4.720 17.663 1.00 94.62 96 ILE A CA 1
ATOM 703 C C . ILE A 1 96 ? 7.374 3.598 17.965 1.00 94.62 96 ILE A C 1
ATOM 705 O O . ILE A 1 96 ? 7.621 2.705 18.775 1.00 94.62 96 ILE A O 1
ATOM 709 N N . GLU A 1 97 ? 6.302 3.585 17.179 1.00 93.94 97 GLU A N 1
ATOM 710 C CA . GLU A 1 97 ? 5.322 2.507 17.121 1.00 93.94 97 GLU A CA 1
ATOM 711 C C . GLU A 1 97 ? 5.457 1.755 15.794 1.00 93.94 97 GLU A C 1
ATOM 713 O O . GLU A 1 97 ? 5.346 2.339 14.710 1.00 93.94 97 GLU A O 1
ATOM 718 N N . ILE A 1 98 ? 5.676 0.442 15.861 1.00 94.81 98 ILE A N 1
ATOM 719 C CA . ILE A 1 98 ? 5.728 -0.436 14.689 1.00 94.81 98 ILE A CA 1
ATOM 720 C C . ILE A 1 98 ? 4.555 -1.396 14.770 1.00 94.81 98 ILE A C 1
ATOM 722 O O . ILE A 1 98 ? 4.430 -2.177 15.713 1.00 94.81 98 ILE A O 1
ATOM 726 N N . VAL A 1 99 ? 3.716 -1.380 13.740 1.00 95.62 99 VAL A N 1
ATOM 727 C CA . VAL A 1 99 ? 2.548 -2.252 13.637 1.00 95.62 99 VAL A CA 1
ATOM 728 C C . VAL A 1 99 ? 2.557 -3.013 12.319 1.00 95.62 99 VAL A C 1
ATOM 730 O O . VAL A 1 99 ? 2.976 -2.500 11.281 1.00 95.62 99 VAL A O 1
ATOM 733 N N . ARG A 1 100 ? 2.029 -4.235 12.343 1.00 93.88 100 ARG A N 1
ATOM 734 C CA . ARG A 1 100 ? 1.649 -4.985 11.149 1.00 93.88 100 ARG A CA 1
ATOM 735 C C . ARG A 1 100 ? 0.140 -4.900 10.973 1.00 93.88 100 ARG A C 1
ATOM 737 O O . ARG A 1 100 ? -0.615 -5.307 11.852 1.00 93.88 100 ARG A O 1
ATOM 744 N N . LEU A 1 101 ? -0.292 -4.403 9.820 1.00 92.31 101 LEU A N 1
ATOM 745 C CA . LEU A 1 101 ? -1.695 -4.405 9.420 1.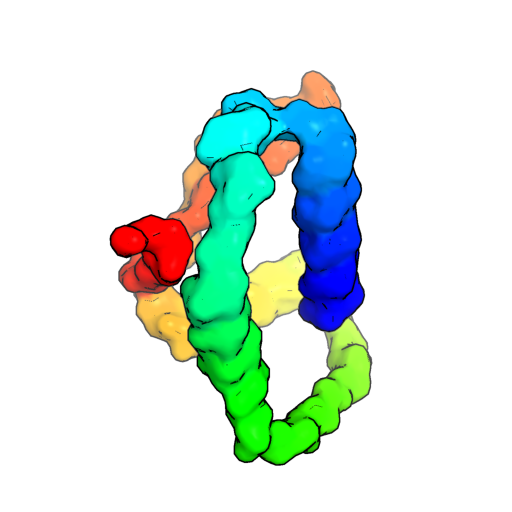00 92.31 101 LEU A CA 1
ATOM 746 C C . LEU A 1 101 ? -1.995 -5.668 8.604 1.00 92.31 101 LEU A C 1
ATOM 748 O O . LEU A 1 101 ? -1.297 -5.955 7.633 1.00 92.31 101 LEU A O 1
ATOM 752 N N . VAL A 1 102 ? -3.041 -6.403 8.979 1.00 92.75 102 VAL A N 1
ATOM 753 C CA . VAL 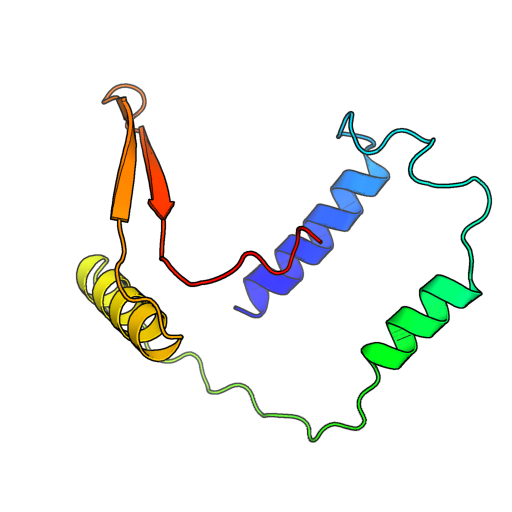A 1 102 ? -3.534 -7.578 8.244 1.00 92.75 102 VAL A CA 1
ATOM 754 C C . VAL A 1 102 ? -4.989 -7.338 7.847 1.00 92.75 102 VAL A C 1
ATOM 756 O O . VAL A 1 102 ? -5.839 -7.131 8.710 1.00 92.75 102 VAL A O 1
ATOM 759 N N . ALA A 1 103 ? -5.286 -7.365 6.546 1.00 94.00 103 ALA A N 1
ATOM 760 C CA . ALA A 1 103 ? -6.616 -7.068 6.009 1.00 94.00 103 ALA A CA 1
ATOM 761 C C . ALA A 1 103 ? -7.176 -8.239 5.173 1.00 94.00 103 ALA A C 1
ATOM 763 O O . ALA A 1 103 ? -7.157 -8.185 3.944 1.00 94.00 103 ALA A O 1
ATOM 764 N N . PRO A 1 104 ? -7.657 -9.331 5.797 1.00 91.50 104 PRO A N 1
ATOM 765 C CA . PRO A 1 104 ? -8.176 -10.480 5.058 1.00 91.50 104 PRO A CA 1
ATOM 766 C C . PRO A 1 104 ? -9.497 -10.133 4.345 1.00 91.50 104 PRO A C 1
ATOM 768 O O . PRO A 1 104 ? -10.264 -9.321 4.864 1.00 91.50 104 PRO A O 1
ATOM 771 N N . PRO A 1 105 ? -9.820 -10.749 3.194 1.00 91.94 105 PRO A N 1
ATOM 772 C CA . PRO A 1 105 ? -9.029 -11.695 2.411 1.00 91.94 105 PRO A CA 1
ATOM 773 C C . PRO A 1 105 ? -8.214 -10.997 1.307 1.00 91.94 105 PRO A C 1
ATOM 775 O O . PRO A 1 105 ? -7.969 -11.610 0.265 1.00 91.94 105 PRO A O 1
ATOM 778 N N . LEU A 1 106 ? -7.849 -9.716 1.475 1.00 88.19 106 LEU A N 1
ATOM 779 C CA . LEU A 1 106 ? -7.063 -9.015 0.461 1.00 88.19 106 LEU A CA 1
ATOM 780 C C . LEU A 1 106 ? -5.766 -9.793 0.229 1.00 88.19 106 LEU A C 1
ATOM 782 O O . LEU A 1 106 ? -5.039 -10.107 1.170 1.00 88.19 106 LEU A O 1
ATOM 786 N N . LYS A 1 107 ? -5.530 -10.166 -1.028 1.00 76.12 107 LYS A N 1
ATOM 787 C CA . LYS A 1 107 ? -4.358 -10.938 -1.429 1.00 76.12 107 LYS A CA 1
ATOM 788 C C . LYS A 1 107 ? -3.216 -9.993 -1.759 1.00 76.12 107 LYS A C 1
ATOM 790 O O . LYS A 1 107 ? -3.423 -8.979 -2.427 1.00 76.12 107 LYS A O 1
ATOM 795 N N . ASP A 1 108 ? -2.011 -10.384 -1.370 1.00 64.44 108 ASP A N 1
ATOM 796 C CA . ASP A 1 108 ? -0.798 -9.769 -1.887 1.00 64.44 108 ASP A CA 1
ATOM 797 C C . ASP A 1 108 ? -0.633 -10.193 -3.350 1.00 64.44 108 ASP A C 1
ATOM 799 O O . ASP A 1 108 ? -0.402 -11.359 -3.656 1.00 64.44 108 ASP A O 1
ATOM 803 N N . PHE A 1 109 ? -0.754 -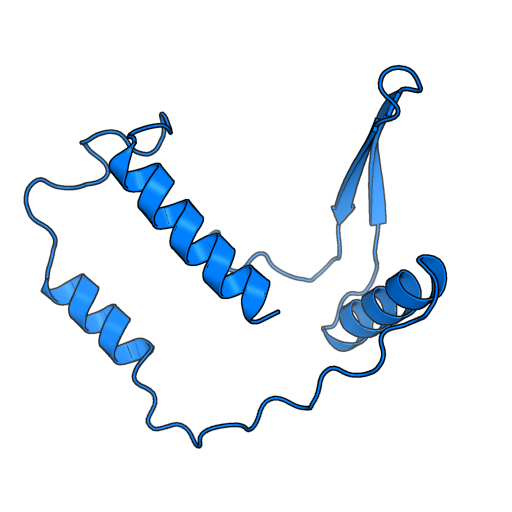9.247 -4.280 1.00 56.44 109 PHE A N 1
ATOM 804 C CA . PHE A 1 109 ? -0.562 -9.510 -5.713 1.00 56.44 109 PHE A CA 1
ATOM 805 C C . PHE A 1 109 ? 0.920 -9.635 -6.122 1.00 56.44 109 PHE A C 1
ATOM 807 O O . PHE A 1 109 ? 1.212 -9.753 -7.307 1.00 56.44 109 PHE A O 1
ATOM 814 N N . ILE A 1 110 ? 1.859 -9.585 -5.169 1.00 53.25 110 ILE A N 1
ATOM 815 C CA . ILE A 1 110 ? 3.312 -9.530 -5.430 1.00 53.25 110 ILE A CA 1
ATOM 816 C C . ILE A 1 110 ? 4.009 -10.885 -5.159 1.00 53.25 110 ILE A C 1
ATOM 818 O O . ILE A 1 110 ? 5.198 -11.024 -5.420 1.00 53.25 110 ILE A O 1
ATOM 822 N N . GLY A 1 111 ? 3.291 -11.914 -4.691 1.00 40.72 111 GLY A N 1
ATOM 823 C CA . GLY A 1 111 ? 3.856 -13.244 -4.426 1.00 40.72 111 GLY A CA 1
ATOM 824 C C . GLY A 1 111 ? 3.055 -14.367 -5.079 1.00 40.72 111 GLY A C 1
ATOM 825 O O . GLY A 1 111 ? 2.148 -14.912 -4.451 1.00 40.72 111 GLY A O 1
ATOM 826 N N . GLY A 1 112 ? 3.400 -14.704 -6.321 1.00 31.89 112 GLY A N 1
ATOM 827 C CA . GLY A 1 112 ? 2.923 -15.868 -7.068 1.00 31.89 112 GLY A CA 1
ATOM 828 C C . GLY A 1 112 ? 3.995 -16.339 -8.034 1.00 31.89 112 GLY A C 1
ATOM 829 O O . GLY A 1 112 ? 4.596 -15.454 -8.681 1.00 31.89 112 GLY A O 1
#

Secondary structure (DSSP, 8-state):
-HHHHHHHHHHHHHHHHHT--TTS-TTTS-SS--HHHHHHHHHHH------PPPPP-----SSHHHHHHHHHHHHHHTT-S--EEEEEEEEETTEEEEEEEE-TT---TT--

Sequence (112 aa):
AMAKALMEAAQARVTALAGAREDITRAAYPEWYDRVDLDTRRRSFQVPGNAATLPADSVGPTSGASKLDAVLQSLKRAGAQAALVVPLHSSTDPDIEIVRLVAPPLKDFIGG

Radius of gyration: 19.54 Å; chains: 1; bounding box: 40×35×50 Å

pLDDT: mean 78.0, std 15.09, range [31.89, 95.62]

Foldseek 3Di:
DVVVVVVVVVVVVVCLVVVVDPVNDVVVVPPDDPPVVVVVVVVVVPDPDPDDDDPDPDPDDPDPVSNVVVVVVVLVVVPFPDWDWAWDDQDVVVGDTDIDIDTPPDDDPPDD